Protein AF-U6DRQ0-F1 (afdb_monomer_lite)

Secondary structure (DSSP, 8-state):
-HHHHHHHHHHHTTPPPPHHHHHHHHHHHHTSHHHHHH-----S-S-S--SSS-HHHHHHHHHT-SS--S--------HHHHHHHHHT-EE-TTT-PEEPHHHH-HHHHHHHHHHHHHHHHHHHHHHTTS---

Radius of gyration: 24.08 Å; chains: 1; bounding box: 38×51×69 Å

pLDDT: mean 88.47, std 13.09, range [37.41, 97.44]

Sequence (133 aa):
TESGVMLQSILLSGQSIPEELIIKLMLEKLNSLQVSHFGYVITELPTLSEDTMTTLQQIELIKNLNLKPDIIINIKCPDYDLYQRISGQRQHGGTGYIYRRDQWDPEVIENRRKRRKEAQKEGKVEEEGEEEE

Structure (mmCIF, N/CA/C/O backbone):
data_AF-U6DRQ0-F1
#
_entry.id   AF-U6DRQ0-F1
#
loop_
_atom_site.group_PDB
_atom_site.id
_atom_site.type_symbol
_atom_site.label_atom_id
_atom_site.label_alt_id
_atom_site.label_comp_id
_atom_site.label_asym_id
_atom_site.label_entity_id
_atom_site.label_seq_id
_atom_site.pdbx_PDB_ins_code
_atom_site.Cartn_x
_atom_site.Cartn_y
_atom_site.Cartn_z
_atom_site.occupancy
_atom_site.B_iso_or_equiv
_atom_site.auth_seq_id
_atom_site.auth_comp_id
_atom_site.auth_asym_id
_atom_site.auth_atom_id
_atom_site.pdbx_PDB_model_num
ATOM 1 N N . THR A 1 1 ? -6.667 20.592 7.598 1.00 85.31 1 THR A N 1
ATOM 2 C CA . THR A 1 1 ? -7.159 20.089 8.89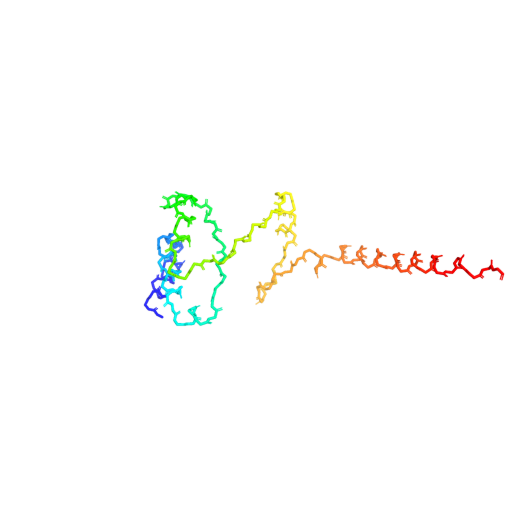8 1.00 85.31 1 THR A CA 1
ATOM 3 C C . THR A 1 1 ? -6.038 20.217 9.906 1.00 85.31 1 THR A C 1
ATOM 5 O O . THR A 1 1 ? -4.886 20.241 9.490 1.00 85.31 1 THR A O 1
ATOM 8 N N . GLU A 1 2 ? -6.344 20.313 11.197 1.00 91.25 2 GLU A N 1
ATOM 9 C CA . GLU A 1 2 ? -5.323 20.393 12.254 1.00 91.25 2 GLU A CA 1
ATOM 10 C C . GLU A 1 2 ? -4.356 19.197 12.206 1.00 91.25 2 GLU A C 1
ATOM 12 O O . GLU A 1 2 ? -3.142 19.388 12.155 1.00 91.25 2 GLU A O 1
ATOM 17 N N . SER A 1 3 ? -4.887 17.976 12.052 1.00 90.88 3 SER A N 1
ATOM 18 C CA . SER A 1 3 ? -4.082 16.758 11.886 1.00 90.88 3 SER A CA 1
ATOM 19 C C . SER A 1 3 ? -3.123 16.839 10.696 1.00 90.88 3 SER A C 1
ATOM 21 O O . SER A 1 3 ? -1.995 16.372 10.783 1.00 90.88 3 SER A O 1
ATOM 23 N N . GLY A 1 4 ? -3.535 17.470 9.591 1.00 93.56 4 GLY A N 1
ATOM 24 C CA . GLY A 1 4 ? -2.677 17.646 8.417 1.00 93.56 4 GLY A CA 1
ATOM 25 C C . GLY A 1 4 ? -1.481 18.565 8.678 1.00 93.56 4 GLY A C 1
ATOM 26 O O . GLY A 1 4 ? -0.381 18.271 8.221 1.00 93.56 4 GLY A O 1
ATOM 27 N N . VAL A 1 5 ? -1.674 19.641 9.449 1.00 96.00 5 VAL A N 1
ATOM 28 C CA . VAL A 1 5 ? -0.586 20.560 9.835 1.00 96.00 5 VAL A CA 1
ATOM 29 C C . VAL A 1 5 ? 0.396 19.863 10.777 1.00 96.00 5 VAL A C 1
ATOM 31 O O . VAL A 1 5 ? 1.608 19.971 10.600 1.00 96.00 5 VAL A O 1
ATOM 34 N N . MET A 1 6 ? -0.117 19.092 11.738 1.00 95.31 6 MET A N 1
ATOM 35 C CA . MET A 1 6 ? 0.714 18.312 12.657 1.00 95.31 6 MET A CA 1
ATOM 36 C C . MET A 1 6 ? 1.554 17.260 11.917 1.00 95.31 6 MET A C 1
ATOM 38 O O . MET A 1 6 ? 2.772 17.223 12.087 1.00 95.31 6 MET A O 1
ATOM 42 N N . LEU A 1 7 ? 0.939 16.471 11.031 1.00 96.25 7 LEU A N 1
ATOM 43 C CA . LEU A 1 7 ? 1.648 15.492 10.201 1.00 96.25 7 LEU A CA 1
ATOM 44 C C . LEU A 1 7 ? 2.726 16.137 9.329 1.00 96.25 7 LEU A C 1
ATOM 46 O O . LEU A 1 7 ? 3.833 15.613 9.219 1.00 96.25 7 LEU A O 1
ATOM 50 N N . GLN A 1 8 ? 2.419 17.288 8.728 1.00 96.25 8 GLN A N 1
ATOM 51 C CA . GLN A 1 8 ? 3.384 18.029 7.925 1.00 96.25 8 GLN A CA 1
ATOM 52 C C . GLN A 1 8 ? 4.599 18.446 8.759 1.00 96.25 8 GLN A C 1
ATOM 54 O O . GLN A 1 8 ? 5.724 18.306 8.292 1.00 96.25 8 GLN A O 1
ATOM 59 N N . SER A 1 9 ? 4.395 18.908 9.995 1.00 97.00 9 SER A N 1
ATOM 60 C CA . SER A 1 9 ? 5.495 19.268 10.893 1.00 97.00 9 SER A CA 1
ATOM 61 C C . SER A 1 9 ? 6.406 18.080 11.220 1.00 97.00 9 SER A C 1
ATOM 63 O O . SER A 1 9 ? 7.620 18.256 11.252 1.00 97.00 9 SER A O 1
ATOM 65 N N . ILE A 1 10 ? 5.842 16.887 11.448 1.00 97.00 10 ILE A N 1
ATOM 66 C CA . ILE A 1 10 ? 6.608 15.654 11.718 1.00 97.00 10 ILE A CA 1
ATOM 67 C C . ILE A 1 10 ? 7.439 15.262 10.490 1.00 97.00 10 ILE A C 1
ATOM 69 O O . ILE A 1 10 ? 8.626 14.967 10.595 1.00 97.00 10 ILE A O 1
ATOM 73 N N . LEU A 1 11 ? 6.838 15.309 9.301 1.00 97.00 11 LEU A N 1
ATOM 74 C CA . LEU A 1 11 ? 7.547 14.974 8.066 1.00 97.00 11 LEU A CA 1
ATOM 75 C C . LEU A 1 11 ? 8.660 15.984 7.754 1.00 97.00 11 LEU A C 1
ATOM 77 O O . LEU A 1 11 ? 9.756 15.591 7.360 1.00 97.00 11 LEU A O 1
ATOM 81 N N . LEU A 1 12 ? 8.410 17.282 7.958 1.00 97.44 12 LEU A N 1
ATOM 82 C CA . LEU A 1 12 ? 9.406 18.336 7.735 1.00 97.44 12 LEU A CA 1
ATOM 83 C C . LEU A 1 12 ? 10.561 18.297 8.744 1.00 97.44 12 LEU A C 1
ATOM 85 O O . LEU A 1 12 ? 11.652 18.759 8.414 1.00 97.44 12 LEU A O 1
ATOM 89 N N . SER A 1 13 ? 10.363 17.728 9.939 1.00 97.25 13 SER A N 1
ATOM 90 C CA . SER A 1 13 ? 11.452 17.474 10.893 1.00 97.25 13 SER A CA 1
ATOM 91 C C . SER A 1 13 ? 12.276 16.224 10.552 1.00 97.25 13 SER A C 1
ATOM 93 O O . SER A 1 13 ? 13.244 15.924 11.250 1.00 97.25 13 SER A O 1
ATOM 95 N N . GLY A 1 14 ? 11.922 15.503 9.479 1.00 97.00 14 GLY A N 1
ATOM 96 C CA . GLY A 1 14 ? 12.582 14.268 9.053 1.00 97.00 14 GLY A CA 1
ATOM 97 C C . GLY A 1 14 ? 12.192 13.044 9.883 1.00 97.00 14 GLY A C 1
ATOM 98 O O . GLY A 1 14 ? 12.849 12.008 9.790 1.00 97.00 14 GLY A O 1
ATOM 99 N N . GLN A 1 15 ? 11.148 13.148 10.707 1.00 96.31 15 GLN A N 1
ATOM 100 C CA . GLN A 1 15 ? 10.654 12.042 11.516 1.00 96.31 15 GLN A CA 1
ATOM 101 C C . GLN A 1 15 ? 9.614 11.219 10.752 1.00 96.31 15 GLN A C 1
ATOM 103 O O . GLN A 1 15 ? 8.876 11.721 9.903 1.00 96.31 15 GLN A O 1
ATOM 108 N N . SER A 1 16 ? 9.550 9.928 11.076 1.00 91.94 16 SER A N 1
ATOM 109 C CA . SER A 1 16 ? 8.481 9.060 10.583 1.00 91.94 16 SER A CA 1
ATOM 110 C C . SER A 1 16 ? 7.179 9.357 11.320 1.00 91.94 16 SER A C 1
ATOM 112 O O . SER A 1 16 ? 7.188 9.702 12.503 1.00 91.94 16 SER A O 1
ATOM 114 N N . ILE A 1 17 ? 6.055 9.215 10.621 1.00 92.81 17 ILE A N 1
ATOM 115 C CA . ILE A 1 17 ? 4.736 9.332 11.244 1.00 92.81 17 ILE A CA 1
ATOM 116 C C . ILE A 1 17 ? 4.515 8.097 12.133 1.00 92.81 17 ILE A C 1
ATOM 118 O O . ILE A 1 17 ? 4.680 6.984 11.632 1.00 92.81 17 ILE A O 1
ATOM 122 N N . PRO A 1 18 ? 4.122 8.268 13.409 1.00 90.88 18 PRO A N 1
ATOM 123 C CA . PRO A 1 18 ? 3.795 7.144 14.282 1.00 90.88 18 PRO A CA 1
ATOM 124 C C . PRO A 1 18 ? 2.656 6.292 13.716 1.00 90.88 18 PRO A C 1
ATOM 126 O O . PRO A 1 18 ? 1.655 6.825 13.224 1.00 90.88 18 PRO A O 1
ATOM 129 N N . GLU A 1 19 ? 2.784 4.972 13.809 1.00 88.56 19 GLU A N 1
ATOM 130 C CA . GLU A 1 19 ? 1.817 4.032 13.240 1.00 88.56 19 GLU A CA 1
ATOM 131 C C . GLU A 1 19 ? 0.424 4.179 13.872 1.00 88.56 19 GLU A C 1
ATOM 133 O O . GLU A 1 19 ? -0.590 4.152 13.171 1.00 88.56 19 GLU A O 1
ATOM 138 N N . GLU A 1 20 ? 0.351 4.463 15.174 1.00 89.19 20 GLU A N 1
ATOM 139 C CA . GLU A 1 20 ? -0.905 4.699 15.893 1.00 89.19 20 GLU A CA 1
ATOM 140 C C . GLU A 1 20 ? -1.683 5.876 15.293 1.00 89.19 20 GLU A C 1
ATOM 142 O O . GLU A 1 20 ? -2.916 5.862 15.236 1.00 89.19 20 GLU A O 1
ATOM 147 N N . LEU A 1 21 ? -0.966 6.899 14.819 1.00 90.81 21 LEU A N 1
ATOM 148 C CA . LEU A 1 21 ? -1.572 8.063 14.185 1.00 90.81 21 LEU A CA 1
ATOM 149 C C . LEU A 1 21 ? -2.116 7.715 12.795 1.00 90.81 21 LEU A C 1
ATOM 151 O O . LEU A 1 21 ? -3.199 8.181 12.438 1.00 90.81 21 LEU A O 1
ATOM 155 N N . ILE A 1 22 ? -1.415 6.866 12.038 1.00 90.38 22 ILE A N 1
ATOM 156 C CA . ILE A 1 22 ? -1.883 6.359 10.739 1.00 90.38 22 ILE A CA 1
ATOM 157 C C . ILE A 1 22 ? -3.171 5.550 10.927 1.00 90.38 22 ILE A C 1
ATOM 159 O O . ILE A 1 22 ? -4.171 5.828 10.259 1.00 90.38 22 ILE A O 1
ATOM 163 N N . ILE A 1 23 ? -3.182 4.611 11.878 1.00 89.88 23 ILE A N 1
ATOM 164 C CA . ILE A 1 23 ? -4.356 3.786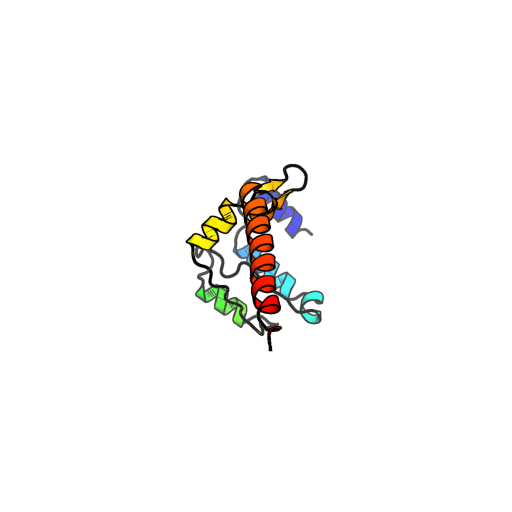 12.193 1.00 89.88 23 ILE A CA 1
ATOM 165 C C . ILE A 1 23 ? -5.532 4.673 12.615 1.00 89.88 23 ILE A C 1
ATOM 167 O O . ILE A 1 23 ? -6.643 4.504 12.111 1.00 89.88 23 ILE A O 1
ATOM 171 N N . LYS A 1 24 ? -5.300 5.665 13.482 1.00 91.00 24 LYS A N 1
ATOM 172 C CA . LYS A 1 24 ? -6.342 6.609 13.906 1.00 91.00 24 LYS A CA 1
ATOM 173 C C . LYS A 1 24 ? -6.961 7.354 12.720 1.00 91.00 24 LYS A C 1
ATOM 175 O O . LYS A 1 24 ? -8.183 7.386 12.597 1.00 91.00 24 LYS A O 1
ATOM 180 N N . LEU A 1 25 ? -6.140 7.916 11.833 1.00 92.94 25 LEU A N 1
ATOM 181 C CA . LEU A 1 25 ? -6.617 8.652 10.655 1.00 92.94 25 LEU A CA 1
ATOM 182 C C . LEU A 1 25 ? -7.391 7.753 9.687 1.00 92.94 25 LEU A C 1
ATOM 184 O O . LEU A 1 25 ? -8.406 8.172 9.124 1.00 92.94 25 LEU A O 1
ATOM 188 N N . MET A 1 26 ? -6.944 6.508 9.517 1.00 92.31 26 MET A N 1
ATOM 189 C CA . MET A 1 26 ? -7.662 5.507 8.735 1.00 92.31 26 MET A CA 1
ATOM 190 C C . MET A 1 26 ? -9.046 5.230 9.338 1.00 92.31 26 MET A C 1
ATOM 192 O O . MET A 1 26 ? -10.044 5.303 8.623 1.00 92.31 26 MET A O 1
ATOM 196 N N . LEU A 1 27 ? -9.133 4.962 10.645 1.00 92.75 27 LEU A N 1
ATOM 197 C CA . LEU A 1 27 ? -10.402 4.692 11.332 1.00 92.75 27 LEU A CA 1
ATOM 198 C C . LEU A 1 27 ? -11.359 5.892 11.273 1.00 92.75 27 LEU A C 1
ATOM 200 O O . LEU A 1 27 ? -12.554 5.715 11.035 1.00 92.75 27 LEU A O 1
ATOM 204 N N . GLU A 1 28 ? -10.855 7.116 11.431 1.00 93.38 28 GLU A N 1
ATOM 205 C CA . GLU A 1 28 ? -11.648 8.339 11.248 1.00 93.38 28 GLU A CA 1
ATOM 206 C C . GLU A 1 28 ? -12.216 8.425 9.823 1.00 93.38 28 GLU A C 1
ATOM 208 O O . GLU A 1 28 ? -13.403 8.712 9.639 1.00 93.38 28 GLU A O 1
ATOM 213 N N . LYS A 1 29 ? -11.406 8.112 8.802 1.00 93.81 29 LYS A N 1
ATOM 214 C CA . LYS A 1 29 ? -11.858 8.118 7.405 1.00 93.81 29 LYS A CA 1
ATOM 215 C C . LYS A 1 29 ? -12.900 7.034 7.129 1.00 93.81 29 LYS A C 1
ATOM 217 O O . LYS A 1 29 ? -13.882 7.316 6.436 1.00 93.81 29 LYS A O 1
ATOM 222 N N . LEU A 1 30 ? -12.716 5.834 7.676 1.00 94.94 30 LEU A N 1
ATOM 223 C CA . LEU A 1 30 ? -13.644 4.710 7.519 1.00 94.94 30 LEU A CA 1
ATOM 224 C C . LEU A 1 30 ? -15.032 5.005 8.104 1.00 94.94 30 LEU A C 1
ATOM 226 O O . LEU A 1 30 ? -16.029 4.528 7.573 1.00 94.94 30 LEU A O 1
ATOM 230 N N . ASN A 1 31 ? -15.117 5.848 9.136 1.00 93.38 31 ASN A N 1
ATOM 231 C CA . ASN A 1 31 ? -16.388 6.280 9.726 1.00 93.38 31 ASN A CA 1
ATOM 232 C C . ASN A 1 31 ? -17.033 7.486 9.008 1.00 93.38 31 ASN A C 1
ATOM 234 O O . ASN A 1 31 ? -18.053 8.006 9.460 1.00 93.38 31 ASN A O 1
ATOM 238 N N . SER A 1 32 ? -16.467 7.959 7.892 1.00 95.25 32 SER A N 1
ATOM 239 C CA . SER A 1 32 ? -17.042 9.077 7.136 1.00 95.25 32 SER A CA 1
ATOM 240 C C . SER A 1 32 ? -18.261 8.663 6.300 1.00 95.25 32 SER A C 1
ATOM 242 O O . SER A 1 32 ? -18.338 7.547 5.787 1.00 95.25 32 SER A O 1
ATOM 244 N N . LEU A 1 33 ? -19.188 9.605 6.076 1.00 95.38 33 LEU A N 1
ATOM 245 C CA . LEU A 1 33 ? -20.384 9.385 5.245 1.00 95.38 33 LEU A CA 1
ATOM 246 C C . LEU A 1 33 ? -20.046 8.898 3.831 1.00 95.38 33 LEU A C 1
ATOM 248 O O . LEU A 1 33 ? -20.764 8.078 3.270 1.00 95.38 33 LEU A O 1
ATOM 252 N N . GLN A 1 34 ? -18.935 9.380 3.268 1.00 95.50 34 GLN A N 1
ATOM 253 C CA . GLN A 1 34 ? -18.471 8.954 1.952 1.00 95.50 34 GLN A CA 1
ATOM 254 C C . GLN A 1 34 ? -18.171 7.451 1.925 1.00 95.50 34 GLN A C 1
ATOM 256 O O . GLN A 1 34 ? -18.596 6.768 1.001 1.00 95.50 34 GLN A O 1
ATOM 261 N N . VAL A 1 35 ? -17.467 6.940 2.938 1.00 96.38 35 VAL A N 1
ATOM 262 C CA . VAL A 1 35 ? -17.129 5.513 3.022 1.00 96.38 35 VAL A CA 1
ATOM 263 C C . VAL A 1 35 ? -18.375 4.674 3.291 1.00 96.38 35 VAL A C 1
ATOM 265 O O . VAL A 1 35 ? -18.549 3.636 2.667 1.00 96.38 35 VAL A O 1
ATOM 268 N N . SER A 1 36 ? -19.283 5.146 4.146 1.00 93.44 36 SER A N 1
ATOM 269 C CA . SER A 1 36 ? -20.563 4.465 4.378 1.00 93.44 36 SER A CA 1
ATOM 270 C C . SER A 1 36 ? -21.404 4.339 3.098 1.00 93.44 36 SER A C 1
ATOM 272 O O . SER A 1 36 ? -22.066 3.328 2.885 1.00 93.44 36 SER A O 1
ATOM 274 N N . HIS A 1 37 ? -21.347 5.339 2.211 1.00 96.00 37 HIS A N 1
ATOM 275 C CA . HIS A 1 37 ? -22.109 5.336 0.963 1.00 96.00 37 HIS A CA 1
ATOM 276 C C . HIS A 1 37 ? -21.440 4.552 -0.178 1.00 96.00 37 HIS A C 1
ATOM 278 O O . HIS A 1 37 ? -22.129 3.854 -0.916 1.00 96.00 37 HIS A O 1
ATOM 284 N N . PHE A 1 38 ? -20.119 4.677 -0.347 1.00 96.62 38 PHE A N 1
ATOM 285 C CA . PHE A 1 38 ? -19.391 4.110 -1.494 1.00 96.62 38 PHE A CA 1
ATOM 286 C C . PHE A 1 38 ? -18.581 2.847 -1.172 1.00 96.62 38 PHE A C 1
ATOM 288 O O . PHE A 1 38 ? -18.054 2.215 -2.086 1.00 96.62 38 PHE A O 1
ATOM 295 N N . GLY A 1 39 ? -18.446 2.485 0.102 1.00 95.38 39 GLY A N 1
ATOM 296 C CA . GLY A 1 39 ? -17.507 1.464 0.551 1.00 95.38 39 GLY A CA 1
ATOM 297 C C . GLY A 1 39 ? -16.059 1.960 0.561 1.00 95.38 39 GLY A C 1
ATOM 298 O O . GLY A 1 39 ? -15.775 3.163 0.519 1.00 95.38 39 GLY A O 1
ATOM 299 N N . TYR A 1 40 ? -15.122 1.019 0.658 1.00 95.50 40 TYR A N 1
ATOM 300 C CA . TYR A 1 40 ? -13.694 1.311 0.724 1.00 95.50 40 TYR A CA 1
ATOM 301 C C . TYR A 1 40 ? -12.841 0.159 0.187 1.00 95.50 40 TYR A C 1
ATOM 303 O O . TYR A 1 40 ? -13.256 -0.997 0.161 1.00 95.50 40 TYR A O 1
ATOM 311 N N . VAL A 1 41 ? -11.600 0.486 -0.170 1.00 95.12 41 VAL A N 1
ATOM 312 C CA . VAL A 1 41 ? -10.507 -0.476 -0.334 1.00 95.12 41 VAL A CA 1
ATOM 313 C C . VAL A 1 41 ? -9.386 -0.013 0.583 1.00 95.12 41 VAL A C 1
ATOM 315 O O . VAL A 1 41 ? -8.909 1.112 0.446 1.00 95.12 41 VAL A O 1
ATOM 318 N N . ILE A 1 42 ? -8.991 -0.859 1.533 1.00 92.19 42 ILE A N 1
ATOM 319 C CA . ILE A 1 42 ? -7.794 -0.621 2.341 1.00 92.19 42 ILE A CA 1
ATOM 320 C C . ILE A 1 42 ? -6.635 -1.340 1.654 1.00 92.19 42 ILE A C 1
ATOM 322 O O . ILE A 1 42 ? -6.728 -2.530 1.354 1.00 92.19 42 ILE A O 1
ATOM 326 N N . THR A 1 43 ? -5.562 -0.606 1.390 1.00 90.88 43 THR A N 1
ATOM 327 C CA . THR A 1 43 ? -4.287 -1.130 0.889 1.00 90.88 43 THR A CA 1
ATOM 328 C C . THR A 1 43 ? -3.218 -0.976 1.968 1.00 90.88 43 THR A C 1
ATOM 330 O O . THR A 1 43 ? -3.443 -0.274 2.951 1.00 90.88 43 THR A O 1
ATOM 333 N N . GLU A 1 44 ? -2.052 -1.597 1.776 1.00 84.12 44 GLU A N 1
ATOM 334 C CA . GLU A 1 44 ? -0.890 -1.453 2.676 1.00 84.12 44 GLU A CA 1
ATOM 335 C C . GLU A 1 44 ? -1.104 -1.986 4.110 1.00 84.12 44 GLU A C 1
ATOM 337 O O . GLU A 1 44 ? -0.403 -1.577 5.032 1.00 84.12 44 GLU A O 1
ATOM 342 N N . LEU A 1 45 ? -2.054 -2.914 4.300 1.00 84.62 45 LEU A N 1
ATOM 343 C CA . LEU A 1 45 ? -2.189 -3.704 5.528 1.00 84.62 45 LEU A CA 1
ATOM 344 C C . LEU A 1 45 ? -2.029 -5.208 5.241 1.00 84.62 45 LEU A C 1
ATOM 346 O O . LEU A 1 45 ? -2.530 -5.682 4.214 1.00 84.62 45 LEU A O 1
ATOM 350 N N . PRO A 1 46 ? -1.413 -5.978 6.160 1.00 85.62 46 PRO A N 1
ATOM 351 C CA . PRO A 1 46 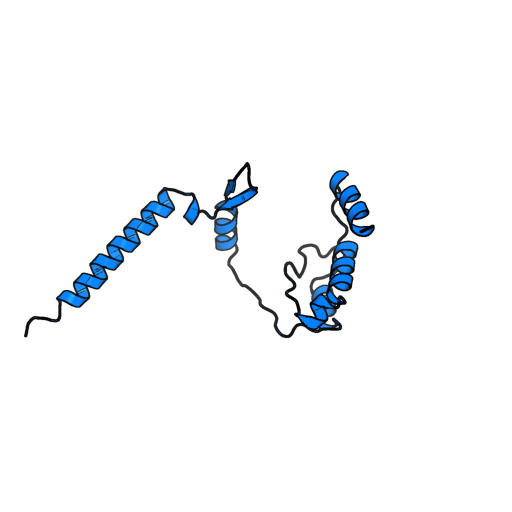? -0.779 -5.521 7.403 1.00 85.62 46 PRO A CA 1
ATOM 352 C C . PRO A 1 46 ? 0.485 -4.681 7.146 1.00 85.62 46 PRO A C 1
ATOM 354 O O . PRO A 1 46 ? 1.124 -4.819 6.101 1.00 85.62 46 PRO A O 1
ATOM 357 N N . THR A 1 47 ? 0.811 -3.786 8.076 1.00 86.25 47 THR A N 1
ATOM 358 C CA . THR A 1 47 ? 2.045 -2.998 8.044 1.00 86.25 47 THR A CA 1
ATOM 359 C C . THR A 1 47 ? 3.260 -3.914 8.207 1.00 86.25 47 THR A C 1
ATOM 361 O O . THR A 1 47 ? 3.173 -5.022 8.734 1.00 86.25 47 THR A O 1
ATOM 364 N N . LEU A 1 48 ? 4.411 -3.464 7.698 1.00 81.19 48 LEU A N 1
ATOM 365 C CA . LEU A 1 48 ? 5.652 -4.241 7.766 1.00 81.19 48 LEU A CA 1
ATOM 366 C C . LEU A 1 48 ? 6.251 -4.276 9.181 1.00 81.19 48 LEU A C 1
ATOM 368 O O . LEU A 1 48 ? 6.911 -5.250 9.535 1.00 81.19 48 LEU A O 1
ATOM 372 N N . SER A 1 49 ? 6.073 -3.200 9.954 1.00 81.62 49 SER A N 1
ATOM 373 C CA . SER A 1 49 ? 6.519 -3.150 11.346 1.00 81.62 49 SER A CA 1
ATOM 374 C C . SER A 1 49 ? 5.496 -3.844 12.240 1.00 81.62 49 SER A C 1
ATOM 376 O O . SER A 1 49 ? 4.294 -3.705 12.045 1.00 81.62 49 SER A O 1
ATOM 378 N N . GLU A 1 50 ? 5.988 -4.576 13.235 1.00 84.88 50 GLU A N 1
ATOM 379 C CA . GLU A 1 50 ? 5.164 -5.117 14.319 1.00 84.88 50 GLU A CA 1
ATOM 380 C C . GLU A 1 50 ? 5.460 -4.421 15.659 1.00 84.88 50 GLU A C 1
ATOM 382 O O . GLU A 1 50 ? 5.076 -4.926 16.713 1.00 84.88 50 GLU A O 1
ATOM 387 N N . ASP A 1 51 ? 6.138 -3.265 15.635 1.00 85.38 51 ASP A N 1
ATOM 388 C CA . ASP A 1 51 ? 6.555 -2.537 16.843 1.00 85.38 51 ASP A CA 1
ATOM 389 C C . ASP A 1 51 ? 5.347 -1.999 17.628 1.00 85.38 51 ASP A C 1
ATOM 391 O O . ASP A 1 51 ? 5.331 -2.032 18.860 1.00 85.38 51 ASP A O 1
ATOM 395 N N . THR A 1 52 ? 4.322 -1.525 16.912 1.00 85.81 52 THR A N 1
ATOM 396 C CA . THR A 1 52 ? 3.079 -0.999 17.494 1.00 85.81 52 THR A CA 1
ATOM 397 C C . THR A 1 52 ? 1.996 -2.070 17.583 1.00 85.81 52 THR A C 1
ATOM 399 O O . THR A 1 52 ? 1.298 -2.179 18.595 1.00 85.81 52 THR A O 1
ATOM 402 N N . MET A 1 53 ? 1.807 -2.841 16.510 1.00 89.00 53 MET A N 1
ATOM 403 C CA . MET A 1 53 ? 0.724 -3.811 16.4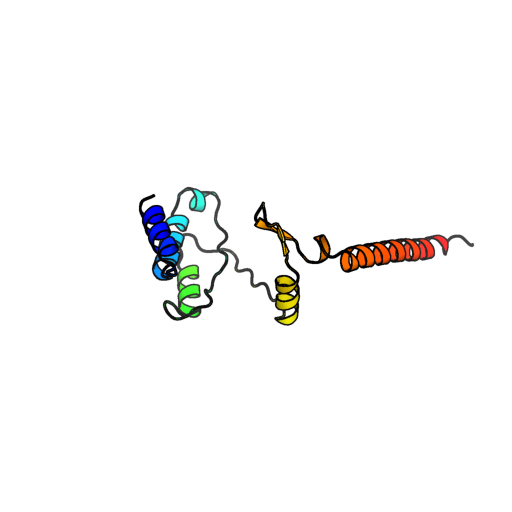05 1.00 89.00 53 MET A CA 1
ATOM 404 C C . MET A 1 53 ? 1.161 -5.019 15.580 1.00 89.00 53 MET A C 1
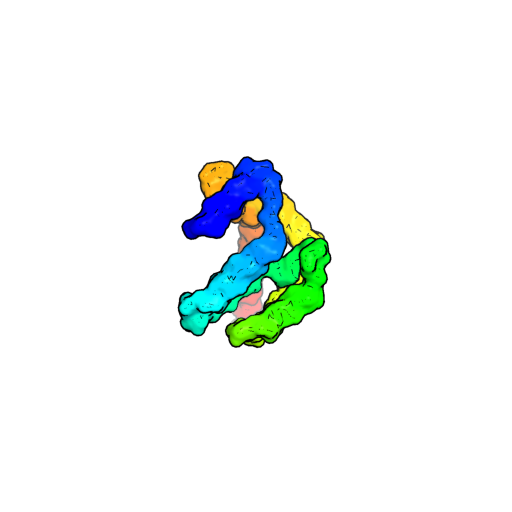ATOM 406 O O . MET A 1 53 ? 1.540 -4.889 14.420 1.00 89.00 53 MET A O 1
ATOM 410 N N . THR A 1 54 ? 1.037 -6.214 16.153 1.00 92.38 54 THR A N 1
ATOM 411 C CA . THR A 1 54 ? 1.333 -7.463 15.435 1.00 92.38 54 THR A CA 1
ATOM 412 C C . THR A 1 54 ? 0.399 -7.647 14.241 1.00 92.38 54 THR A C 1
ATOM 414 O O . THR A 1 54 ? -0.752 -7.196 14.268 1.00 92.38 54 THR A O 1
ATOM 417 N N . THR A 1 55 ? 0.831 -8.412 13.235 1.00 90.62 55 THR A N 1
ATOM 418 C CA . THR A 1 55 ? -0.019 -8.766 12.087 1.00 90.62 55 THR A CA 1
ATOM 419 C C . THR A 1 55 ? -1.388 -9.301 12.525 1.00 90.62 55 THR A C 1
ATOM 421 O O . THR A 1 55 ? -2.420 -8.923 11.973 1.00 90.62 55 THR A O 1
ATOM 424 N N . LEU A 1 56 ? -1.435 -10.154 13.555 1.00 91.56 56 LEU A N 1
ATOM 425 C CA . LEU A 1 56 ? -2.688 -10.732 14.052 1.00 91.56 56 LEU A CA 1
ATOM 426 C C . LEU A 1 56 ? -3.642 -9.675 14.617 1.00 91.56 56 LEU A C 1
ATOM 428 O O . LEU A 1 56 ? -4.832 -9.706 14.303 1.00 91.56 56 LEU A O 1
ATOM 432 N N . GLN A 1 57 ? -3.123 -8.728 15.397 1.00 92.62 57 GLN A N 1
ATOM 433 C CA . GLN A 1 57 ? -3.913 -7.629 15.952 1.00 92.62 57 GLN A CA 1
ATOM 434 C C . GLN A 1 57 ? -4.440 -6.702 14.849 1.00 92.62 57 GLN A C 1
ATOM 436 O O . GLN A 1 57 ? -5.593 -6.279 14.910 1.00 92.62 57 GLN A O 1
ATOM 441 N N . GLN A 1 58 ? -3.652 -6.442 13.800 1.00 91.06 58 GLN A N 1
ATOM 442 C CA . GLN A 1 58 ? -4.108 -5.650 12.653 1.00 91.06 58 GLN A CA 1
ATOM 443 C C . GLN A 1 58 ? -5.247 -6.349 11.900 1.00 91.06 58 GLN A C 1
ATOM 445 O O . GLN A 1 58 ? -6.248 -5.726 11.541 1.00 91.06 58 GLN A O 1
ATOM 450 N N . ILE A 1 59 ? -5.144 -7.667 11.707 1.00 90.00 59 ILE A N 1
ATOM 451 C CA . ILE A 1 59 ? -6.218 -8.466 11.106 1.00 90.00 59 ILE A CA 1
ATOM 452 C C . ILE A 1 59 ? -7.470 -8.469 11.992 1.00 90.00 59 ILE A C 1
ATOM 454 O O . ILE A 1 59 ? -8.587 -8.384 11.477 1.00 90.00 59 ILE A O 1
ATOM 458 N N . GLU A 1 60 ? -7.313 -8.561 13.311 1.00 91.69 60 GLU A N 1
ATOM 459 C CA . GLU A 1 60 ? -8.428 -8.487 14.254 1.00 91.69 60 GLU A CA 1
ATOM 460 C C . GLU A 1 60 ? -9.113 -7.115 14.225 1.00 91.69 60 GLU A C 1
ATOM 462 O O . GLU A 1 60 ? -10.343 -7.052 14.176 1.00 91.69 60 GLU A O 1
ATOM 467 N N . LEU A 1 61 ? -8.342 -6.026 14.157 1.00 90.88 61 LEU A N 1
ATOM 468 C CA . LEU A 1 61 ? -8.861 -4.672 13.974 1.00 90.88 61 LEU A CA 1
ATOM 469 C C . LEU A 1 61 ? -9.716 -4.578 12.703 1.00 90.88 61 LEU A C 1
ATOM 471 O O . LEU A 1 61 ? -10.858 -4.127 12.767 1.00 90.88 61 LEU A O 1
ATOM 475 N N . ILE A 1 62 ? -9.198 -5.056 11.566 1.00 90.69 62 ILE A N 1
ATOM 476 C CA . ILE A 1 62 ? -9.902 -5.036 10.273 1.00 90.69 62 ILE A CA 1
ATOM 477 C C . ILE A 1 62 ? -11.218 -5.830 10.335 1.00 90.69 62 ILE A C 1
ATOM 479 O O . ILE A 1 62 ? -12.243 -5.386 9.815 1.00 90.69 62 ILE A O 1
ATOM 483 N N . LYS A 1 63 ? -11.220 -7.001 10.981 1.00 89.06 63 LYS A N 1
ATOM 484 C CA . LYS A 1 63 ? -12.417 -7.853 11.112 1.00 89.06 63 LYS A CA 1
ATOM 485 C C . LYS A 1 63 ? -13.508 -7.236 11.991 1.00 89.06 63 LYS A C 1
ATOM 487 O O . LYS A 1 63 ? -14.683 -7.576 11.827 1.00 89.06 63 LYS A O 1
ATOM 492 N N . ASN A 1 64 ? -13.123 -6.353 12.910 1.00 91.25 64 ASN A N 1
ATOM 493 C CA . ASN A 1 64 ? -14.011 -5.702 13.869 1.00 91.25 64 ASN A CA 1
ATOM 494 C C . ASN A 1 64 ? -14.380 -4.258 13.485 1.00 91.25 64 ASN A C 1
ATOM 496 O O . ASN A 1 64 ? -14.974 -3.547 14.294 1.00 91.25 64 ASN A O 1
ATOM 500 N N . LEU A 1 65 ? -14.074 -3.821 12.259 1.00 92.44 65 LEU A N 1
ATOM 501 C CA . LEU A 1 65 ? -14.548 -2.537 11.740 1.00 92.44 65 LEU A CA 1
ATOM 502 C C . LEU A 1 65 ? -16.084 -2.482 11.703 1.00 92.44 65 LEU A C 1
ATOM 504 O O . LEU A 1 65 ? -16.750 -3.487 11.444 1.00 92.44 65 LEU A O 1
ATOM 508 N N . ASN A 1 66 ? -16.642 -1.285 11.918 1.00 90.62 66 ASN A N 1
ATOM 509 C CA . ASN A 1 66 ? -18.091 -1.047 11.869 1.00 90.62 66 ASN A CA 1
ATOM 510 C C . ASN A 1 66 ? -18.688 -1.457 10.516 1.00 90.62 66 ASN A C 1
ATOM 512 O O . ASN A 1 66 ? -19.660 -2.208 10.457 1.00 90.62 66 ASN A O 1
ATOM 516 N N . LEU A 1 67 ? -18.077 -0.974 9.433 1.00 92.38 67 LEU A N 1
ATOM 517 C CA . LEU A 1 67 ? -18.303 -1.486 8.090 1.00 92.38 67 LEU A CA 1
ATOM 518 C C . LEU A 1 67 ? -17.240 -2.555 7.851 1.00 92.38 67 LEU A C 1
ATOM 520 O O . LEU A 1 67 ? -16.061 -2.225 7.780 1.00 92.38 67 LEU A O 1
ATOM 524 N N . LYS A 1 68 ? -17.648 -3.823 7.818 1.00 92.50 68 LYS A N 1
ATOM 525 C CA . LYS A 1 68 ? -16.724 -4.951 7.666 1.00 92.50 68 LYS A CA 1
ATOM 526 C C . LYS A 1 68 ? -16.318 -5.109 6.203 1.00 92.50 68 LYS A C 1
ATOM 528 O O . LYS A 1 68 ? -17.156 -4.896 5.331 1.00 92.50 68 LYS A O 1
ATOM 533 N N . PRO A 1 69 ? -15.075 -5.529 5.922 1.00 92.56 69 PRO A N 1
ATOM 534 C CA . PRO A 1 69 ? -14.689 -5.860 4.562 1.00 92.56 69 PRO A CA 1
ATOM 535 C C . PRO A 1 69 ? -15.413 -7.131 4.108 1.00 92.56 69 PRO A C 1
ATOM 537 O O . PRO A 1 69 ? -15.415 -8.137 4.819 1.00 92.56 69 PRO A O 1
ATOM 540 N N . ASP A 1 70 ? -15.971 -7.101 2.902 1.00 93.88 70 ASP A N 1
ATOM 541 C CA . ASP A 1 70 ? -16.627 -8.266 2.302 1.00 93.88 70 ASP A CA 1
ATOM 542 C C . ASP A 1 70 ? -15.615 -9.306 1.802 1.00 93.88 70 ASP A C 1
ATOM 544 O O . ASP A 1 70 ? -15.870 -10.510 1.819 1.00 93.88 70 ASP A O 1
ATOM 548 N N . ILE A 1 71 ? -14.459 -8.837 1.322 1.00 92.25 71 ILE A N 1
ATOM 549 C CA . ILE A 1 71 ? -13.460 -9.656 0.633 1.00 92.25 71 ILE A CA 1
ATOM 550 C C . ILE A 1 71 ? -12.058 -9.241 1.077 1.00 92.25 71 ILE A C 1
ATOM 552 O O . ILE A 1 71 ? -11.762 -8.059 1.246 1.00 92.25 71 ILE A O 1
ATOM 556 N N . ILE A 1 72 ? -11.173 -10.232 1.203 1.00 88.31 72 ILE A N 1
ATOM 557 C CA . ILE A 1 72 ? -9.731 -10.033 1.361 1.00 88.31 72 ILE A CA 1
ATOM 558 C C . ILE A 1 72 ? -9.038 -10.558 0.104 1.00 88.31 72 ILE A C 1
ATOM 560 O O . ILE A 1 72 ? -9.172 -11.732 -0.242 1.00 88.31 72 ILE A O 1
ATOM 564 N N . ILE A 1 73 ? -8.278 -9.692 -0.567 1.00 91.06 73 ILE A N 1
ATOM 565 C CA . ILE A 1 73 ? -7.502 -10.049 -1.757 1.00 91.06 73 ILE A CA 1
ATOM 566 C C . ILE A 1 73 ? -6.041 -10.237 -1.347 1.00 91.06 73 ILE A C 1
ATOM 568 O O . ILE A 1 73 ? -5.345 -9.272 -1.050 1.00 91.06 73 ILE A O 1
ATOM 572 N N . ASN A 1 74 ? -5.568 -11.484 -1.357 1.00 89.00 74 ASN A N 1
ATOM 573 C CA . ASN A 1 74 ? -4.162 -11.807 -1.118 1.00 89.00 74 ASN A CA 1
ATOM 574 C C . ASN A 1 74 ? -3.421 -11.978 -2.453 1.00 89.00 74 ASN A C 1
ATOM 576 O O . ASN A 1 74 ? -3.573 -13.001 -3.126 1.00 89.00 74 ASN A O 1
ATOM 580 N N . ILE A 1 75 ? -2.620 -10.981 -2.835 1.00 90.00 75 ILE A N 1
ATOM 581 C CA . ILE A 1 75 ? -1.822 -11.017 -4.064 1.00 90.00 75 ILE A CA 1
ATOM 582 C C . ILE A 1 75 ? -0.488 -11.702 -3.767 1.00 90.00 75 ILE A C 1
ATOM 584 O O . ILE A 1 75 ? 0.414 -11.107 -3.184 1.00 90.00 75 ILE A O 1
ATOM 588 N N . LYS A 1 76 ? -0.345 -12.953 -4.210 1.00 90.81 76 LYS A N 1
ATOM 589 C CA . LYS A 1 76 ? 0.915 -13.695 -4.101 1.00 90.81 76 LYS A CA 1
ATOM 590 C C . LYS A 1 76 ? 1.811 -13.394 -5.297 1.00 90.81 76 LYS A C 1
ATOM 592 O O . LYS A 1 76 ? 1.395 -13.567 -6.440 1.00 90.81 76 LYS A O 1
ATOM 597 N N . CYS A 1 77 ? 3.041 -12.977 -5.025 1.00 92.38 77 CYS A N 1
ATOM 598 C CA . CYS A 1 77 ? 4.056 -12.698 -6.033 1.00 92.38 77 CYS A CA 1
ATOM 599 C C . CYS A 1 77 ? 5.421 -13.155 -5.494 1.00 92.38 77 CYS A C 1
ATOM 601 O O . CYS A 1 77 ? 5.737 -12.799 -4.359 1.00 92.38 77 CYS A O 1
ATOM 603 N N . PRO A 1 78 ? 6.217 -13.931 -6.248 1.00 96.50 78 PRO A N 1
ATOM 604 C CA . PRO A 1 78 ? 7.562 -14.310 -5.824 1.00 96.50 78 PRO A CA 1
ATOM 605 C C . PRO A 1 78 ? 8.477 -13.096 -5.615 1.00 96.50 78 PRO A C 1
ATOM 607 O O . PRO A 1 78 ? 8.430 -12.135 -6.386 1.00 96.50 78 PRO A O 1
ATOM 610 N N . ASP A 1 79 ? 9.381 -13.178 -4.635 1.00 95.38 79 ASP A N 1
ATOM 611 C CA . ASP A 1 79 ? 10.330 -12.099 -4.316 1.00 95.38 79 ASP A CA 1
ATOM 612 C C . ASP A 1 79 ? 11.183 -11.689 -5.517 1.00 95.38 79 ASP A C 1
ATOM 614 O O . ASP A 1 79 ? 11.442 -10.505 -5.730 1.00 95.38 79 ASP A O 1
ATOM 618 N N . TYR A 1 80 ? 11.579 -12.658 -6.345 1.00 96.38 80 TYR A N 1
ATOM 619 C CA . TYR A 1 80 ? 12.341 -12.388 -7.561 1.00 96.38 80 TYR A CA 1
ATOM 620 C C . TYR A 1 80 ? 11.562 -11.500 -8.542 1.00 96.38 80 TYR A C 1
ATOM 622 O O . TYR A 1 80 ? 12.102 -10.523 -9.065 1.00 96.38 80 TYR A O 1
ATOM 630 N N . ASP A 1 81 ? 10.276 -11.782 -8.745 1.00 95.19 81 ASP A N 1
ATOM 631 C CA . ASP A 1 81 ? 9.424 -11.002 -9.644 1.00 95.19 81 ASP A CA 1
ATOM 632 C C . ASP A 1 81 ? 9.145 -9.608 -9.069 1.00 95.19 81 ASP A C 1
ATOM 634 O O . ASP A 1 81 ? 9.147 -8.614 -9.804 1.00 95.19 81 ASP A O 1
ATOM 638 N N . LEU A 1 82 ? 8.976 -9.501 -7.745 1.00 93.94 82 LEU A N 1
ATOM 639 C CA . LEU A 1 82 ? 8.865 -8.219 -7.044 1.00 93.94 82 LEU A CA 1
ATOM 640 C C . LEU A 1 82 ? 10.132 -7.376 -7.213 1.00 93.94 82 LEU A C 1
ATOM 642 O O . LEU A 1 82 ? 10.040 -6.206 -7.598 1.00 93.94 82 LEU A O 1
ATOM 646 N N . TYR A 1 83 ? 11.304 -7.973 -6.995 1.00 95.44 83 TYR A N 1
ATOM 647 C CA . TYR A 1 83 ? 12.601 -7.330 -7.183 1.00 95.44 83 TYR A CA 1
ATOM 648 C C . TYR A 1 83 ? 12.771 -6.827 -8.618 1.00 95.44 83 TYR A C 1
ATOM 650 O O . TYR A 1 83 ? 13.114 -5.661 -8.833 1.00 95.44 83 TYR A O 1
ATOM 658 N N . GLN A 1 84 ? 12.481 -7.665 -9.615 1.00 94.00 84 GLN A N 1
ATOM 659 C CA . GLN A 1 84 ? 12.596 -7.289 -11.024 1.00 94.00 84 GLN A CA 1
ATOM 660 C C . GLN A 1 84 ? 11.628 -6.161 -11.390 1.00 94.00 84 GLN A C 1
ATOM 662 O O . GLN A 1 84 ? 12.001 -5.233 -12.116 1.00 94.00 84 GLN A O 1
ATOM 667 N N . ARG A 1 85 ? 10.403 -6.200 -10.851 1.00 94.00 85 ARG A N 1
ATOM 668 C CA . ARG A 1 85 ? 9.395 -5.158 -11.059 1.00 94.00 85 ARG A CA 1
ATOM 669 C C . ARG A 1 85 ? 9.849 -3.817 -10.493 1.00 94.00 85 ARG A C 1
ATOM 671 O O . ARG A 1 85 ? 9.764 -2.824 -11.209 1.00 94.00 85 ARG A O 1
ATOM 678 N N . ILE A 1 86 ? 10.322 -3.784 -9.247 1.00 94.44 86 ILE A N 1
ATOM 679 C CA . ILE A 1 86 ? 10.708 -2.545 -8.553 1.00 94.44 86 ILE A CA 1
ATOM 680 C C . ILE A 1 86 ? 12.013 -1.985 -9.131 1.00 94.44 86 ILE A C 1
ATOM 682 O O . ILE A 1 86 ? 12.062 -0.825 -9.530 1.00 94.44 86 ILE A O 1
ATOM 686 N N . SER A 1 87 ? 13.055 -2.809 -9.277 1.00 96.12 87 SER A N 1
ATOM 687 C CA . SER A 1 87 ? 14.356 -2.377 -9.824 1.00 96.12 87 SER A CA 1
ATOM 688 C C . SER A 1 87 ? 14.276 -1.890 -11.280 1.00 96.12 87 SER A C 1
ATOM 690 O O . SER A 1 87 ? 15.097 -1.091 -11.744 1.00 96.12 87 SER A O 1
ATOM 692 N N . GLY A 1 88 ? 13.280 -2.370 -12.028 1.00 95.25 88 GLY A N 1
ATOM 693 C CA . GLY A 1 88 ? 12.996 -1.956 -13.397 1.00 95.25 88 GLY A CA 1
ATOM 694 C C . GLY A 1 88 ? 12.234 -0.638 -13.532 1.00 95.25 88 GLY A C 1
ATOM 695 O O . GLY A 1 88 ? 12.073 -0.171 -14.659 1.00 95.25 88 GLY A O 1
ATOM 696 N N . GLN A 1 89 ? 11.757 -0.036 -12.442 1.00 96.75 89 GLN A N 1
ATOM 697 C CA . GLN A 1 89 ? 11.030 1.230 -12.505 1.00 96.75 89 GLN A CA 1
ATOM 698 C C . GLN A 1 89 ? 11.971 2.425 -12.685 1.00 96.75 89 GLN A C 1
ATOM 700 O O . GLN A 1 89 ? 13.108 2.438 -12.205 1.00 96.75 89 GLN A O 1
ATOM 705 N N . ARG A 1 90 ? 11.498 3.448 -13.398 1.00 96.12 90 ARG A N 1
ATOM 706 C CA . ARG A 1 90 ? 12.171 4.745 -13.535 1.00 96.12 90 ARG A CA 1
ATOM 707 C C . ARG A 1 90 ? 11.184 5.868 -13.291 1.00 96.12 90 ARG A C 1
ATOM 709 O O . ARG A 1 90 ? 10.042 5.790 -13.732 1.00 96.12 90 ARG A O 1
ATOM 716 N N . GLN A 1 91 ? 11.640 6.911 -12.612 1.00 97.25 91 GLN A N 1
ATOM 717 C CA . GLN A 1 91 ? 10.831 8.079 -12.305 1.00 97.25 91 GLN A CA 1
ATOM 718 C C . GLN A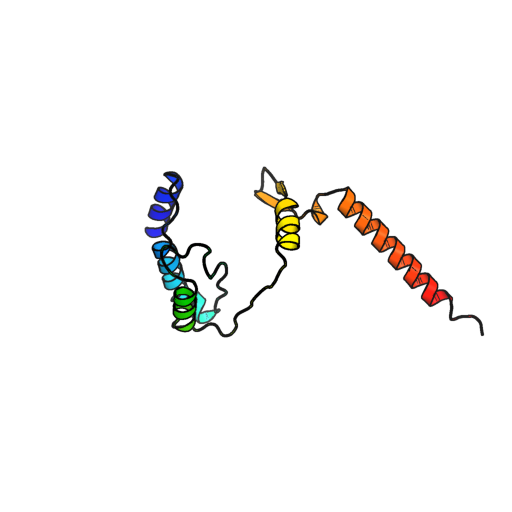 1 91 ? 11.213 9.241 -13.218 1.00 97.25 91 GLN A C 1
ATOM 720 O O . GLN A 1 91 ? 12.390 9.562 -13.379 1.00 97.25 91 GLN A O 1
ATOM 725 N N . HIS A 1 92 ? 10.218 9.889 -13.812 1.00 96.69 92 HIS A N 1
ATOM 726 C CA . HIS A 1 92 ? 10.434 11.116 -14.563 1.00 96.69 92 HIS A CA 1
ATOM 727 C C . HIS A 1 92 ? 10.721 12.280 -13.616 1.00 96.69 92 HIS A C 1
ATOM 729 O O . HIS A 1 92 ? 9.888 12.608 -12.772 1.00 96.69 92 HIS A O 1
ATOM 735 N N . GLY A 1 93 ? 11.873 12.933 -13.784 1.00 96.12 93 GLY A N 1
ATOM 736 C CA . GLY A 1 93 ? 12.364 13.940 -12.836 1.00 96.12 93 GLY A CA 1
ATOM 737 C C . GLY A 1 93 ? 11.451 15.156 -12.643 1.00 96.12 93 GLY A C 1
ATOM 738 O O . GLY A 1 93 ? 11.427 15.719 -11.558 1.00 96.12 93 GLY A O 1
ATOM 739 N N . GLY A 1 94 ? 10.676 15.551 -13.661 1.00 97.00 94 GLY A N 1
ATOM 740 C CA . GLY A 1 94 ? 9.801 16.729 -13.569 1.00 97.00 94 GLY A CA 1
ATOM 741 C C . GLY A 1 94 ? 8.380 16.444 -13.076 1.00 97.00 94 GLY A C 1
ATOM 742 O O . GLY A 1 94 ? 7.779 17.279 -12.412 1.00 97.00 94 GLY A O 1
ATOM 743 N N . THR A 1 95 ? 7.825 15.275 -13.406 1.00 96.19 95 THR A N 1
ATOM 744 C CA . THR A 1 95 ? 6.416 14.941 -13.096 1.00 96.19 95 THR A CA 1
ATOM 745 C C . THR A 1 95 ? 6.283 13.940 -11.959 1.00 96.19 95 THR A C 1
ATOM 747 O O . THR A 1 95 ? 5.182 13.712 -11.471 1.00 96.19 95 THR A O 1
ATOM 750 N N . GLY A 1 96 ? 7.378 13.279 -11.586 1.00 94.75 96 GLY A N 1
ATOM 751 C CA . GLY A 1 96 ? 7.367 12.175 -10.640 1.00 94.75 96 GLY A CA 1
ATOM 752 C C . GLY A 1 96 ? 6.703 10.901 -11.169 1.00 94.75 96 GLY A C 1
ATOM 753 O O . GLY A 1 96 ? 6.605 9.938 -10.413 1.00 94.75 96 GLY A O 1
ATOM 754 N N . TYR A 1 97 ? 6.261 10.863 -12.435 1.00 96.31 97 TYR A N 1
ATOM 755 C CA . TYR A 1 97 ? 5.580 9.696 -12.998 1.00 96.31 97 TYR A CA 1
ATOM 756 C C . TYR A 1 97 ? 6.524 8.493 -13.081 1.00 96.31 97 TYR A C 1
ATOM 758 O O . TYR A 1 97 ? 7.664 8.627 -13.533 1.00 96.31 97 TYR A O 1
ATOM 766 N N . ILE A 1 98 ? 6.038 7.323 -12.663 1.00 96.25 98 ILE A N 1
ATOM 767 C CA . ILE A 1 98 ? 6.815 6.084 -12.620 1.00 96.25 98 ILE A CA 1
ATOM 768 C C . ILE A 1 98 ? 6.505 5.241 -13.858 1.00 96.25 98 ILE A C 1
ATOM 770 O O . ILE A 1 98 ? 5.368 4.830 -14.082 1.00 96.25 98 ILE A O 1
ATOM 774 N N . TYR A 1 99 ? 7.538 4.941 -14.637 1.00 96.12 99 TYR A N 1
ATOM 775 C CA . TYR A 1 99 ? 7.485 4.053 -15.791 1.00 96.12 99 TYR A CA 1
ATOM 776 C C . TYR A 1 99 ? 8.031 2.676 -15.430 1.00 96.12 99 TYR A C 1
ATOM 778 O O . TYR A 1 99 ? 9.096 2.552 -14.821 1.00 96.12 99 TYR A O 1
ATOM 786 N N . ARG A 1 100 ? 7.330 1.624 -15.852 1.00 95.19 100 ARG A N 1
ATOM 787 C CA . ARG A 1 100 ? 7.824 0.243 -15.788 1.00 95.19 100 ARG A CA 1
ATOM 788 C C . ARG A 1 100 ? 8.858 -0.005 -16.883 1.00 95.19 100 ARG A C 1
ATOM 790 O O . ARG A 1 100 ? 8.853 0.681 -17.903 1.00 95.19 100 ARG A O 1
ATOM 797 N N . ARG A 1 101 ? 9.705 -1.024 -16.697 1.00 94.69 101 ARG A N 1
ATOM 798 C CA . ARG A 1 101 ? 10.775 -1.388 -17.644 1.00 94.69 101 ARG A CA 1
ATOM 799 C C . ARG A 1 101 ? 10.267 -1.520 -19.083 1.00 94.69 101 ARG A C 1
ATOM 801 O O . ARG A 1 101 ? 10.873 -0.974 -19.990 1.00 94.69 101 ARG A O 1
ATOM 808 N N . ASP A 1 102 ? 9.097 -2.121 -19.290 1.00 92.75 102 ASP A N 1
ATOM 809 C CA . ASP A 1 102 ? 8.499 -2.304 -20.620 1.00 92.75 102 ASP A CA 1
ATOM 810 C C . ASP A 1 102 ? 8.003 -1.016 -21.304 1.00 92.75 102 ASP A C 1
ATOM 812 O O . ASP A 1 102 ? 7.585 -1.068 -22.461 1.00 92.75 102 ASP A O 1
ATOM 816 N N . GLN A 1 103 ? 8.028 0.123 -20.606 1.00 93.62 103 GLN A N 1
ATOM 817 C CA . GLN A 1 103 ? 7.590 1.425 -21.114 1.00 93.62 103 GLN A CA 1
ATOM 818 C C . GLN A 1 103 ? 8.751 2.364 -21.452 1.00 93.62 103 GLN A C 1
ATOM 820 O O . GLN A 1 103 ? 8.543 3.297 -22.223 1.00 93.62 103 GLN A O 1
ATOM 825 N N . TRP A 1 104 ? 9.942 2.145 -20.888 1.00 94.19 104 TRP A N 1
ATOM 826 C CA . TRP A 1 104 ? 11.090 3.037 -21.085 1.00 94.19 104 TRP A CA 1
ATOM 827 C C . TRP A 1 104 ? 12.328 2.336 -21.645 1.00 94.19 104 TRP A C 1
ATOM 829 O O . TRP A 1 104 ? 13.131 2.999 -22.294 1.00 94.19 104 TRP A O 1
ATOM 839 N N . ASP A 1 105 ? 12.494 1.031 -21.413 1.00 95.38 105 ASP A N 1
ATOM 840 C CA . ASP A 1 105 ? 13.678 0.280 -21.832 1.00 95.38 105 ASP A CA 1
ATOM 841 C C . ASP A 1 105 ? 13.590 -0.062 -23.334 1.00 95.38 105 ASP A C 1
ATOM 843 O O . ASP A 1 105 ? 12.714 -0.844 -23.733 1.00 95.38 105 ASP A O 1
ATOM 847 N N . PRO A 1 106 ? 14.465 0.510 -24.188 1.00 94.62 106 PRO A N 1
ATOM 848 C CA . PRO A 1 106 ? 14.398 0.307 -25.632 1.00 94.62 106 PRO A CA 1
ATOM 849 C C . PRO A 1 106 ? 14.542 -1.160 -26.039 1.00 94.62 106 PRO A C 1
ATOM 851 O O . PRO A 1 106 ? 13.836 -1.601 -26.948 1.00 94.62 106 PRO A O 1
ATOM 854 N N . GLU A 1 107 ? 15.393 -1.927 -25.353 1.00 94.44 107 GLU A N 1
ATOM 855 C CA . GLU A 1 107 ? 15.641 -3.334 -25.680 1.00 94.44 107 GLU A CA 1
ATOM 856 C C . GLU A 1 107 ? 14.398 -4.177 -25.400 1.00 94.44 107 GLU A C 1
ATOM 858 O O . GLU A 1 107 ? 13.975 -4.992 -26.225 1.00 94.44 107 GLU A O 1
ATOM 863 N N . VAL A 1 108 ? 13.742 -3.938 -24.262 1.00 92.56 108 VAL A N 1
ATOM 864 C CA . VAL A 1 108 ? 12.499 -4.632 -23.897 1.00 92.56 108 VAL A CA 1
ATOM 865 C C . VAL A 1 108 ? 11.376 -4.286 -24.872 1.00 92.56 108 VAL A C 1
ATOM 867 O O . VAL A 1 108 ? 10.627 -5.171 -25.305 1.00 92.56 108 VAL A O 1
ATOM 870 N N . ILE A 1 109 ? 11.261 -3.014 -25.255 1.00 94.12 109 ILE A N 1
ATOM 871 C CA . ILE A 1 109 ? 10.258 -2.550 -26.218 1.00 94.12 109 ILE A CA 1
ATOM 872 C C . ILE A 1 109 ? 10.493 -3.192 -27.590 1.00 94.12 109 ILE A C 1
ATOM 874 O O . ILE A 1 109 ? 9.543 -3.683 -28.211 1.00 94.12 109 ILE A O 1
ATOM 878 N N . GLU A 1 110 ? 11.736 -3.212 -28.072 1.00 94.31 110 GLU A N 1
ATOM 879 C CA . GLU A 1 110 ? 12.086 -3.799 -29.364 1.00 94.31 110 GLU A CA 1
ATOM 880 C C . GLU A 1 110 ? 11.845 -5.312 -29.377 1.00 94.31 110 GLU A C 1
ATOM 882 O O . GLU A 1 110 ? 11.178 -5.818 -30.283 1.00 94.31 110 GLU A O 1
ATOM 887 N N . ASN A 1 111 ? 12.285 -6.025 -28.340 1.00 92.56 111 ASN A N 1
ATOM 888 C CA . ASN A 1 111 ? 12.072 -7.465 -28.205 1.00 92.56 111 ASN A CA 1
ATOM 889 C C . ASN A 1 111 ? 10.578 -7.814 -28.183 1.00 92.56 111 ASN A C 1
ATOM 891 O O . ASN A 1 111 ? 10.141 -8.742 -28.865 1.00 92.56 111 ASN A O 1
ATOM 895 N N . ARG A 1 112 ? 9.749 -7.026 -27.484 1.00 90.00 112 ARG A N 1
ATOM 896 C CA . ARG A 1 112 ? 8.288 -7.208 -27.489 1.00 90.00 112 ARG A CA 1
ATOM 897 C C . ARG A 1 112 ? 7.682 -6.983 -28.876 1.00 90.00 112 ARG A C 1
ATOM 899 O O . ARG A 1 112 ? 6.752 -7.695 -29.256 1.00 90.00 112 ARG A O 1
ATOM 906 N N . ARG A 1 113 ? 8.185 -6.007 -29.640 1.00 90.88 113 ARG A N 1
ATOM 907 C CA . ARG A 1 113 ? 7.747 -5.758 -31.024 1.00 90.88 113 ARG A CA 1
ATOM 908 C C . ARG A 1 113 ? 8.139 -6.905 -31.956 1.00 90.88 113 ARG A C 1
ATOM 910 O O . ARG A 1 113 ? 7.305 -7.296 -32.766 1.00 90.88 113 ARG A O 1
ATOM 917 N N . LYS A 1 114 ? 9.355 -7.450 -31.836 1.00 92.19 114 LYS A N 1
ATOM 918 C CA . LYS A 1 114 ? 9.818 -8.610 -32.624 1.00 92.19 114 LYS A CA 1
ATOM 919 C C . LYS A 1 114 ? 8.936 -9.835 -32.379 1.00 92.19 114 LYS A C 1
ATOM 921 O O . LYS A 1 114 ? 8.322 -10.315 -33.326 1.00 92.19 114 LYS A O 1
ATOM 926 N N . ARG A 1 115 ? 8.719 -10.208 -31.112 1.00 89.56 115 ARG A N 1
ATOM 927 C CA . ARG A 1 115 ? 7.850 -11.343 -30.735 1.00 89.56 115 ARG A CA 1
ATOM 928 C C . ARG A 1 115 ? 6.419 -11.207 -31.263 1.00 89.56 115 ARG A C 1
ATOM 930 O O . ARG A 1 115 ? 5.824 -12.178 -31.705 1.00 89.56 115 ARG A O 1
ATOM 937 N N . ARG A 1 116 ? 5.857 -9.990 -31.258 1.00 89.00 116 ARG A N 1
ATOM 938 C CA . ARG A 1 116 ? 4.527 -9.732 -31.845 1.00 89.00 116 ARG A CA 1
ATOM 939 C C . ARG A 1 116 ? 4.495 -9.932 -33.361 1.00 89.00 116 ARG A C 1
ATOM 941 O O . ARG A 1 116 ? 3.503 -10.435 -33.871 1.00 89.00 116 ARG A O 1
ATOM 948 N N . LYS A 1 117 ? 5.550 -9.524 -34.074 1.00 90.12 117 LYS A N 1
ATOM 949 C CA . LYS A 1 117 ? 5.661 -9.729 -35.527 1.00 90.12 117 LYS A CA 1
ATOM 950 C C . LYS A 1 117 ? 5.834 -11.206 -35.880 1.00 90.12 117 LYS A C 1
ATOM 952 O O . LYS A 1 117 ? 5.311 -11.629 -36.900 1.00 90.12 117 LYS A O 1
ATOM 957 N N . GLU A 1 118 ? 6.561 -11.963 -35.063 1.00 88.19 118 GLU A N 1
ATOM 958 C CA . GLU A 1 118 ? 6.749 -13.411 -35.231 1.00 88.19 118 GLU A CA 1
ATOM 959 C C . GLU A 1 118 ? 5.435 -14.168 -35.012 1.00 88.19 118 GLU A C 1
ATOM 961 O O . GLU A 1 118 ? 5.005 -14.879 -35.911 1.00 88.19 118 GLU A O 1
ATOM 966 N N . ALA A 1 119 ? 4.713 -13.892 -33.921 1.00 84.75 119 ALA A N 1
ATOM 967 C CA . ALA A 1 119 ? 3.411 -14.513 -33.657 1.00 84.75 119 ALA A CA 1
ATOM 968 C C . ALA A 1 119 ? 2.365 -14.232 -34.758 1.00 84.75 119 ALA A C 1
ATOM 970 O O . ALA A 1 119 ? 1.547 -15.085 -35.079 1.00 84.75 119 ALA A O 1
ATOM 971 N N . GLN A 1 120 ? 2.400 -13.042 -35.373 1.00 79.62 120 GLN A N 1
ATOM 972 C CA . GLN A 1 120 ? 1.539 -12.718 -36.521 1.00 79.62 120 GLN A CA 1
ATOM 973 C C . GLN A 1 120 ? 1.935 -13.438 -37.814 1.00 79.62 120 GLN A C 1
ATOM 975 O O . GLN A 1 120 ? 1.098 -13.580 -38.700 1.00 79.62 120 GLN A O 1
ATOM 980 N N . LYS A 1 121 ? 3.202 -13.839 -37.958 1.00 76.50 121 LYS A N 1
ATOM 981 C CA . LYS A 1 121 ? 3.651 -14.651 -39.092 1.00 76.50 121 LYS A CA 1
ATOM 982 C C . LYS A 1 121 ? 3.282 -16.114 -38.881 1.00 76.50 121 LYS A C 1
ATOM 984 O O . LYS A 1 121 ? 2.765 -16.717 -39.804 1.00 76.50 121 LYS A O 1
ATOM 989 N N . GLU A 1 122 ? 3.478 -16.648 -37.678 1.00 68.06 122 GLU A N 1
ATOM 990 C CA . GLU A 1 122 ? 3.121 -18.033 -37.340 1.00 68.06 122 GLU A CA 1
ATOM 991 C C . GLU A 1 122 ? 1.606 -18.274 -37.429 1.00 68.06 122 GLU A C 1
ATOM 993 O O . GLU A 1 122 ? 1.191 -19.216 -38.091 1.00 68.06 122 GLU A O 1
ATOM 998 N N . GLY A 1 123 ? 0.772 -17.364 -36.911 1.00 59.31 123 GLY A N 1
ATOM 999 C CA . GLY A 1 123 ? -0.688 -17.474 -37.048 1.00 59.31 123 GLY A CA 1
ATOM 1000 C C . GLY A 1 123 ? -1.217 -17.327 -38.483 1.00 59.31 123 GLY A C 1
ATOM 1001 O O . GLY A 1 123 ? -2.330 -17.750 -38.758 1.00 59.31 123 GLY A O 1
ATOM 1002 N N . LYS A 1 124 ? -0.430 -16.757 -39.409 1.00 53.28 124 LYS A N 1
ATOM 1003 C CA . LYS A 1 124 ? -0.758 -16.744 -40.846 1.00 53.28 124 LYS A CA 1
ATOM 1004 C C . LYS A 1 124 ? -0.344 -18.025 -41.568 1.00 53.28 124 LYS A C 1
ATOM 1006 O O . LYS A 1 124 ? -0.969 -18.381 -42.554 1.00 53.28 124 LYS A O 1
ATOM 1011 N N . VAL A 1 125 ? 0.702 -18.702 -41.093 1.00 48.88 125 VAL A N 1
ATOM 1012 C CA . VAL A 1 125 ? 1.167 -19.970 -41.676 1.00 48.88 125 VAL A CA 1
ATOM 1013 C C . VAL A 1 125 ? 0.214 -21.120 -41.329 1.00 48.88 125 VAL A C 1
ATOM 1015 O O . VAL A 1 125 ? 0.106 -22.056 -42.112 1.00 48.88 125 VAL A O 1
ATOM 1018 N N . GLU A 1 126 ? -0.512 -21.043 -40.208 1.00 48.31 126 GLU A N 1
ATOM 1019 C CA . GLU A 1 126 ? -1.557 -22.024 -39.871 1.00 48.31 126 GLU A CA 1
ATOM 1020 C C . GLU A 1 126 ? -2.861 -21.832 -40.676 1.00 48.31 126 GLU A C 1
ATOM 1022 O O . GLU A 1 126 ? -3.503 -22.826 -40.993 1.00 48.31 126 GLU A O 1
ATOM 1027 N N . GLU A 1 127 ? -3.235 -20.606 -41.077 1.00 46.84 127 GLU A N 1
ATOM 1028 C CA . GLU A 1 127 ? -4.431 -20.366 -41.919 1.00 46.84 127 GLU A CA 1
ATOM 1029 C C . GLU A 1 127 ? -4.213 -20.679 -43.414 1.00 46.84 127 GLU A C 1
ATOM 1031 O O . GLU A 1 127 ? -5.164 -21.033 -44.103 1.00 46.84 127 GLU A O 1
ATOM 1036 N N . GLU A 1 128 ? -2.985 -20.593 -43.939 1.00 47.06 128 GLU A N 1
ATOM 1037 C CA . GLU A 1 128 ? -2.692 -20.892 -45.358 1.00 47.06 128 GLU A CA 1
ATOM 1038 C C . GLU A 1 128 ? -2.470 -22.399 -45.642 1.00 47.06 128 GLU A C 1
ATOM 1040 O O . GLU A 1 128 ? -2.163 -22.773 -46.771 1.00 47.06 128 GLU A O 1
ATOM 1045 N N . GLY A 1 129 ? -2.617 -23.276 -44.639 1.00 46.62 129 GLY A N 1
ATOM 1046 C CA . GLY A 1 129 ? -2.409 -24.728 -44.757 1.00 46.62 129 GLY A CA 1
ATOM 1047 C C . GLY A 1 129 ? -3.666 -25.581 -44.991 1.00 46.62 129 GLY A C 1
ATOM 1048 O O . GLY A 1 129 ? -3.529 -26.795 -45.128 1.00 46.62 129 GLY A O 1
ATOM 1049 N N . GLU A 1 130 ? -4.868 -24.990 -45.022 1.00 47.97 130 GLU A N 1
ATOM 1050 C CA . GLU A 1 130 ? -6.146 -25.724 -45.161 1.00 47.97 130 GLU A CA 1
ATOM 1051 C C . GLU A 1 130 ? -6.841 -25.566 -46.534 1.00 47.97 130 GLU A C 1
ATOM 1053 O O . GLU A 1 130 ? -7.912 -26.133 -46.736 1.00 47.97 130 GLU A O 1
ATOM 1058 N N . GLU A 1 131 ? -6.247 -24.869 -47.510 1.00 45.78 131 GLU A N 1
ATOM 1059 C CA . GLU A 1 131 ? -6.813 -24.721 -48.867 1.00 45.78 131 GLU A CA 1
ATOM 1060 C C . GLU A 1 131 ? -6.016 -25.491 -49.941 1.00 45.78 131 GLU A C 1
ATOM 1062 O O . GLU A 1 131 ? -5.580 -24.915 -50.931 1.00 45.78 131 GLU A O 1
ATOM 1067 N N . GLU A 1 132 ? -5.835 -26.805 -49.782 1.00 42.91 132 GLU A N 1
ATOM 1068 C CA . GLU A 1 132 ? -5.560 -27.705 -50.919 1.00 42.91 132 GLU A CA 1
ATOM 1069 C C . GLU A 1 132 ? -6.326 -29.036 -50.746 1.00 42.91 132 GLU A C 1
ATOM 1071 O O . GLU A 1 132 ? -5.779 -30.027 -50.261 1.00 42.91 132 GLU A O 1
ATOM 1076 N N . GLU A 1 133 ? -7.600 -29.054 -51.162 1.00 37.41 133 GLU A N 1
ATOM 1077 C CA . GLU A 1 133 ? -8.337 -30.257 -51.607 1.00 37.41 133 GLU A CA 1
ATOM 1078 C C . GLU A 1 133 ? -8.963 -30.018 -52.990 1.00 37.41 133 GLU A C 1
ATOM 1080 O O . GLU A 1 133 ? -9.555 -28.932 -53.203 1.00 37.41 133 GLU A O 1
#

InterPro domains:
  IPR000850 Adenylate kinase/UMP-CMP kinase [PTHR23359] (2-115)
  IPR027417 P-loop containing nucleoside triphosphate hydrolase [G3DSA:3.40.50.300] (1-133)
  IPR027417 P-loop containing nucleoside triphosphate hydrolase [SSF52540] (3-119)

Organism: Neovison vison (NCBI:txid452646)

Foldseek 3Di:
DVLVVVVVVCVVVVHDDDPVSVVVVVLVVCPDPVCVVPNDDDPCPPPPDPPPHDSVRRVVVQCPRPDHDPDDDDDDDDPVVVCQFVVQWDADPPPRDIDGNCGPPPVNVVVVVVVVVVVVVVVVVVVVPPPDD